Protein AF-A0A1R1XVP2-F1 (afdb_monomer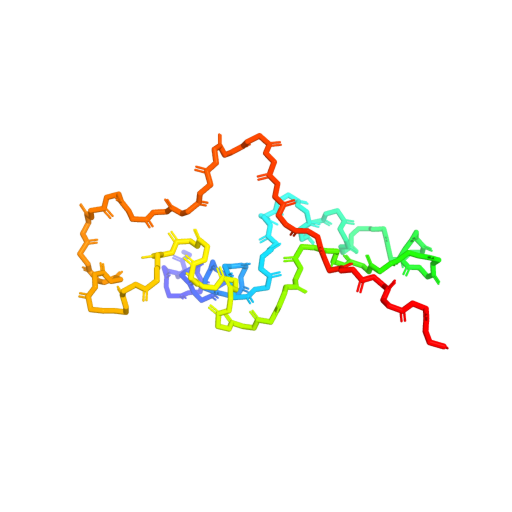)

Organism: NCBI:txid133412

Structure (mmCIF, N/CA/C/O backbone):
data_AF-A0A1R1XVP2-F1
#
_entry.id   AF-A0A1R1XVP2-F1
#
loop_
_atom_site.group_PDB
_atom_site.id
_atom_site.type_symbol
_atom_site.label_atom_id
_atom_site.label_alt_id
_atom_site.label_comp_id
_atom_site.label_asym_id
_atom_site.label_entity_id
_atom_site.label_seq_id
_atom_site.pdbx_PDB_ins_code
_atom_site.Cartn_x
_atom_site.Cartn_y
_atom_site.Cartn_z
_atom_site.occupancy
_atom_site.B_iso_or_equiv
_atom_site.auth_seq_id
_atom_site.auth_comp_id
_atom_site.auth_asym_id
_atom_site.auth_atom_id
_atom_site.pdbx_PDB_model_num
ATOM 1 N N . MET A 1 1 ? 13.999 -17.309 -9.454 1.00 65.25 1 MET A N 1
ATOM 2 C CA . MET A 1 1 ? 13.519 -16.029 -8.888 1.00 65.25 1 MET A CA 1
ATOM 3 C C . MET A 1 1 ? 12.843 -16.327 -7.559 1.00 65.25 1 MET A C 1
ATOM 5 O O . MET A 1 1 ? 12.053 -17.258 -7.508 1.00 65.25 1 MET A O 1
ATOM 9 N N . SER A 1 2 ? 13.218 -15.639 -6.481 1.00 87.75 2 SER A N 1
ATOM 10 C CA . SER A 1 2 ? 12.755 -15.954 -5.120 1.00 87.75 2 SER A CA 1
ATOM 11 C C . SER A 1 2 ? 11.320 -15.465 -4.890 1.00 87.75 2 SER A C 1
ATOM 13 O O . SER A 1 2 ? 11.047 -14.271 -5.014 1.00 87.75 2 SER A O 1
ATOM 15 N N . THR A 1 3 ? 10.407 -16.371 -4.531 1.00 88.25 3 THR A N 1
ATOM 16 C CA . THR A 1 3 ? 9.006 -16.056 -4.189 1.00 88.25 3 THR A CA 1
ATOM 17 C C . THR A 1 3 ? 8.895 -15.145 -2.965 1.00 88.25 3 THR A C 1
ATOM 19 O O . THR A 1 3 ? 7.994 -14.314 -2.897 1.00 88.25 3 THR A O 1
ATOM 22 N N . ALA A 1 4 ? 9.851 -15.232 -2.036 1.00 89.31 4 ALA A N 1
ATOM 23 C CA . ALA A 1 4 ? 9.911 -14.373 -0.857 1.00 89.31 4 ALA A CA 1
ATOM 24 C C . ALA A 1 4 ? 10.152 -12.898 -1.222 1.00 89.31 4 ALA A C 1
ATOM 26 O O . ALA A 1 4 ? 9.534 -12.008 -0.644 1.00 89.31 4 ALA A O 1
ATOM 27 N N . VAL A 1 5 ? 11.005 -12.636 -2.219 1.00 89.31 5 VAL A N 1
ATOM 28 C CA . VAL A 1 5 ? 11.273 -11.270 -2.699 1.00 89.31 5 VAL A CA 1
ATOM 29 C C . VAL A 1 5 ? 10.041 -10.700 -3.395 1.00 89.31 5 VAL A C 1
ATOM 31 O O . VAL A 1 5 ? 9.665 -9.559 -3.143 1.00 89.31 5 VAL A O 1
ATOM 34 N N . PHE A 1 6 ? 9.383 -11.509 -4.229 1.00 90.44 6 PHE A N 1
ATOM 35 C CA . PHE A 1 6 ? 8.142 -11.116 -4.892 1.00 90.44 6 PHE A CA 1
ATOM 36 C C . PHE A 1 6 ? 7.059 -10.738 -3.872 1.00 90.44 6 PHE A C 1
ATOM 38 O O . PHE A 1 6 ? 6.508 -9.642 -3.952 1.00 90.44 6 PHE A O 1
ATOM 45 N N . MET A 1 7 ? 6.820 -11.598 -2.876 1.00 90.50 7 MET A N 1
ATOM 46 C CA . MET A 1 7 ? 5.862 -11.340 -1.798 1.00 90.50 7 MET A CA 1
ATOM 47 C C . MET A 1 7 ? 6.213 -10.065 -1.020 1.00 90.50 7 MET A C 1
ATOM 49 O O . MET A 1 7 ? 5.353 -9.213 -0.830 1.00 90.50 7 MET A O 1
ATOM 53 N N . GLY A 1 8 ? 7.479 -9.888 -0.628 1.00 91.06 8 GLY A N 1
ATOM 54 C CA . GLY A 1 8 ? 7.919 -8.705 0.118 1.00 91.06 8 GLY A CA 1
ATOM 55 C C . GLY A 1 8 ? 7.668 -7.391 -0.627 1.00 91.06 8 GLY A C 1
ATOM 56 O O . GLY A 1 8 ? 7.206 -6.421 -0.030 1.00 91.06 8 GLY A O 1
ATOM 57 N N . VAL A 1 9 ? 7.899 -7.369 -1.944 1.00 92.06 9 VAL A N 1
ATOM 58 C CA . VAL A 1 9 ? 7.595 -6.193 -2.775 1.00 92.06 9 VAL A CA 1
ATOM 59 C C . VAL A 1 9 ? 6.091 -5.926 -2.830 1.00 92.06 9 VAL A C 1
ATOM 61 O O . VAL A 1 9 ? 5.683 -4.777 -2.699 1.00 92.06 9 VAL A O 1
ATOM 64 N N . HIS A 1 10 ? 5.258 -6.957 -2.977 1.00 90.25 10 HIS A N 1
ATOM 65 C CA . HIS A 1 10 ? 3.802 -6.783 -3.052 1.00 90.25 10 HIS A CA 1
ATOM 66 C C . HIS A 1 10 ? 3.196 -6.345 -1.716 1.00 90.25 10 HIS A C 1
ATOM 68 O O . HIS A 1 10 ? 2.288 -5.519 -1.703 1.00 90.25 10 HIS A O 1
ATOM 74 N N . LEU A 1 11 ? 3.745 -6.817 -0.594 1.00 90.94 11 LEU A N 1
ATOM 75 C CA . LEU A 1 11 ? 3.366 -6.333 0.733 1.00 90.94 11 LEU A CA 1
ATOM 76 C C . LEU A 1 11 ? 3.711 -4.851 0.913 1.00 90.94 11 LEU A C 1
ATOM 78 O O . LEU A 1 11 ? 2.911 -4.109 1.474 1.00 90.94 11 LEU A O 1
ATOM 82 N N . LEU A 1 12 ? 4.867 -4.403 0.410 1.00 90.19 12 LEU A N 1
ATOM 83 C CA . LEU A 1 12 ? 5.237 -2.986 0.436 1.00 90.19 12 LEU A CA 1
ATOM 84 C C . LEU A 1 12 ? 4.308 -2.139 -0.446 1.00 90.19 12 LEU A C 1
ATOM 86 O O . LEU A 1 12 ? 3.878 -1.075 -0.019 1.00 90.19 12 LEU A O 1
ATOM 90 N N . LEU A 1 13 ? 3.977 -2.623 -1.645 1.00 91.75 13 LEU A N 1
ATOM 91 C CA . LEU A 1 13 ? 3.046 -1.964 -2.567 1.00 91.75 13 LEU A CA 1
ATOM 92 C C . LEU A 1 13 ? 1.648 -1.801 -1.946 1.00 91.75 13 LEU A C 1
ATOM 94 O O . LEU A 1 13 ? 1.090 -0.706 -1.970 1.00 91.75 13 LEU A O 1
ATOM 98 N N . ALA A 1 14 ? 1.123 -2.856 -1.315 1.00 90.19 14 ALA A N 1
ATOM 99 C CA . ALA A 1 14 ? -0.137 -2.807 -0.571 1.00 90.19 14 ALA A CA 1
ATOM 100 C C . ALA A 1 14 ? -0.058 -1.838 0.620 1.00 90.19 14 ALA A C 1
ATOM 102 O O . ALA A 1 14 ? -0.964 -1.047 0.855 1.00 90.19 14 ALA A O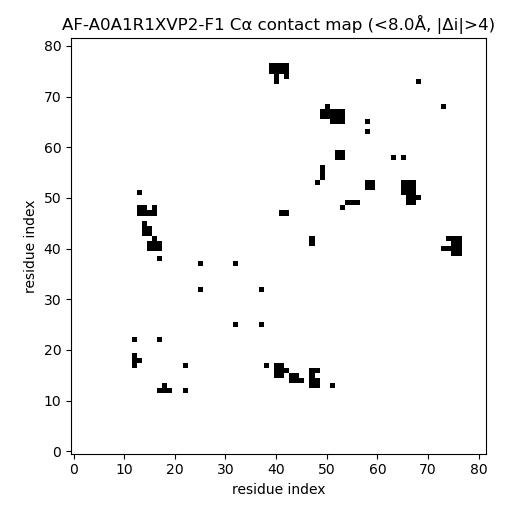 1
ATOM 103 N N . ALA A 1 15 ? 1.062 -1.843 1.339 1.00 89.50 15 ALA A N 1
ATOM 104 C CA . ALA A 1 15 ? 1.306 -0.945 2.459 1.00 89.50 15 ALA A CA 1
ATOM 105 C C . ALA A 1 15 ? 1.403 0.535 2.063 1.00 89.50 15 ALA A C 1
ATOM 107 O O . ALA A 1 15 ? 1.117 1.402 2.890 1.00 89.50 15 ALA A O 1
ATOM 108 N N . THR A 1 16 ? 1.816 0.846 0.833 1.00 88.88 16 THR A N 1
ATOM 109 C CA . THR A 1 16 ? 1.902 2.223 0.330 1.00 88.88 16 THR A CA 1
ATOM 110 C C . THR A 1 16 ? 0.732 2.612 -0.564 1.00 88.88 16 THR A C 1
ATOM 112 O O . THR A 1 16 ? 0.738 3.740 -1.043 1.00 88.88 16 THR A O 1
ATOM 115 N N . ASN A 1 17 ? -0.256 1.738 -0.793 1.00 91.69 17 ASN A N 1
ATOM 116 C CA . ASN A 1 17 ? -1.308 1.961 -1.793 1.00 91.69 17 ASN A CA 1
ATOM 117 C C . ASN A 1 17 ? -0.730 2.372 -3.151 1.00 91.69 17 ASN A C 1
ATOM 119 O O . ASN A 1 17 ? -1.119 3.367 -3.755 1.00 91.69 17 ASN A O 1
ATOM 123 N N . THR A 1 18 ? 0.279 1.636 -3.604 1.00 91.62 18 THR A N 1
ATOM 124 C CA . THR A 1 18 ? 0.896 1.868 -4.907 1.00 91.62 18 THR A CA 1
ATOM 125 C C . THR A 1 18 ? 0.823 0.586 -5.702 1.00 91.62 18 THR A C 1
ATOM 127 O O . THR A 1 18 ? 1.305 -0.451 -5.258 1.00 91.62 18 THR A O 1
ATOM 130 N N . THR A 1 19 ? 0.249 0.634 -6.893 1.00 92.12 19 THR A N 1
ATOM 131 C CA . THR A 1 19 ? 0.267 -0.504 -7.810 1.00 92.12 19 THR A CA 1
ATOM 132 C C . THR A 1 19 ? 1.656 -0.687 -8.421 1.00 92.12 19 THR A C 1
ATOM 134 O O . THR A 1 19 ? 2.495 0.216 -8.433 1.00 92.12 19 THR A O 1
ATOM 137 N N . THR A 1 20 ? 1.922 -1.867 -8.981 1.00 92.69 20 THR A N 1
ATOM 138 C CA . THR A 1 20 ? 3.196 -2.151 -9.660 1.00 92.69 20 THR A CA 1
ATOM 139 C C . THR A 1 20 ? 3.486 -1.152 -10.786 1.00 92.69 20 THR A C 1
ATOM 141 O O . THR A 1 20 ? 4.634 -0.736 -10.950 1.00 92.69 20 THR A O 1
ATOM 144 N N . VAL A 1 21 ? 2.452 -0.744 -11.533 1.00 90.38 21 VAL A N 1
ATOM 145 C CA . VAL A 1 21 ? 2.564 0.224 -12.635 1.00 90.38 21 VAL A CA 1
ATOM 146 C C . VAL A 1 21 ? 2.848 1.626 -12.103 1.00 90.38 21 VAL A C 1
ATOM 148 O O . VAL A 1 21 ? 3.786 2.264 -12.570 1.00 90.38 21 VAL A O 1
ATOM 151 N N . GLU A 1 22 ? 2.114 2.081 -11.087 1.00 87.75 22 GLU A N 1
ATOM 152 C CA . GLU A 1 22 ? 2.354 3.389 -10.460 1.00 87.75 22 GLU A CA 1
ATOM 153 C C . GLU A 1 22 ? 3.756 3.470 -9.851 1.00 87.75 22 GLU A C 1
ATOM 155 O O . GLU A 1 22 ? 4.482 4.429 -10.088 1.00 87.75 22 GLU A O 1
ATOM 160 N N . ASN A 1 23 ? 4.202 2.432 -9.137 1.00 88.81 23 ASN A N 1
ATOM 161 C CA . ASN A 1 23 ? 5.549 2.394 -8.567 1.00 88.81 23 ASN A CA 1
ATOM 162 C C . ASN A 1 23 ? 6.631 2.398 -9.661 1.00 88.81 23 ASN A C 1
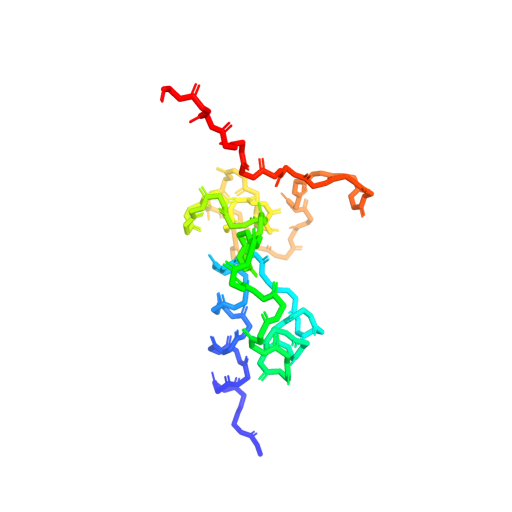ATOM 164 O O . ASN A 1 23 ? 7.708 2.951 -9.449 1.00 88.81 23 ASN A O 1
ATOM 168 N N . PHE A 1 24 ? 6.370 1.805 -10.829 1.00 89.31 24 PHE A N 1
ATOM 169 C CA . PHE A 1 24 ? 7.279 1.889 -11.972 1.00 89.31 24 PHE A CA 1
ATOM 170 C C . PHE A 1 24 ? 7.327 3.307 -12.557 1.00 89.31 24 PHE A C 1
ATOM 172 O O . PHE A 1 24 ? 8.416 3.850 -12.737 1.00 89.31 24 PHE A O 1
ATOM 179 N N . ILE A 1 25 ? 6.168 3.928 -12.791 1.00 86.69 25 ILE A N 1
ATOM 180 C CA . ILE A 1 25 ? 6.059 5.289 -13.337 1.00 86.69 25 ILE A CA 1
ATOM 181 C C . ILE A 1 25 ? 6.711 6.306 -12.393 1.00 86.69 25 ILE A C 1
ATOM 183 O O . ILE A 1 25 ? 7.545 7.096 -12.832 1.00 86.69 25 ILE A O 1
ATOM 187 N N . ASN A 1 26 ? 6.423 6.227 -11.092 1.00 83.06 26 ASN A N 1
ATOM 188 C CA . ASN A 1 26 ? 6.984 7.124 -10.079 1.00 83.06 26 ASN A CA 1
ATOM 189 C C . ASN A 1 26 ? 8.515 7.041 -10.008 1.00 83.06 26 ASN A C 1
ATOM 191 O O . ASN A 1 26 ? 9.184 8.047 -9.779 1.00 83.06 26 ASN A O 1
ATOM 195 N N . ARG A 1 27 ? 9.085 5.847 -10.225 1.00 82.94 27 ARG A N 1
ATOM 196 C CA . ARG A 1 27 ? 10.542 5.649 -10.299 1.00 82.94 27 ARG A CA 1
ATOM 197 C C . ARG A 1 27 ? 11.137 6.139 -11.616 1.00 82.94 27 ARG A C 1
ATOM 199 O O . ARG A 1 27 ? 12.282 6.579 -11.619 1.00 82.94 27 ARG A O 1
ATOM 206 N N . ALA A 1 28 ? 10.393 6.035 -12.716 1.00 85.19 28 ALA A N 1
ATOM 207 C CA . ALA A 1 28 ? 10.840 6.456 -14.040 1.00 85.19 28 ALA A CA 1
ATOM 208 C C . ALA A 1 28 ? 10.823 7.986 -14.213 1.00 85.19 28 ALA A C 1
ATOM 210 O O . ALA A 1 28 ? 11.712 8.520 -14.869 1.00 85.19 28 ALA A O 1
ATOM 211 N N . ASN A 1 29 ? 9.867 8.687 -13.587 1.00 76.94 29 ASN A N 1
ATOM 212 C CA . ASN A 1 29 ? 9.671 10.136 -13.715 1.00 76.94 29 ASN A CA 1
ATOM 213 C C . ASN A 1 29 ? 9.714 10.868 -12.356 1.00 76.94 29 ASN A C 1
ATOM 215 O O . ASN A 1 29 ? 8.695 11.353 -11.869 1.00 76.94 29 ASN A O 1
ATOM 219 N N . PRO A 1 30 ? 10.897 11.013 -11.734 1.00 67.00 30 PRO A N 1
ATOM 220 C CA . PRO A 1 30 ? 11.025 11.676 -10.437 1.00 67.00 30 PRO A CA 1
ATOM 221 C C . PRO A 1 30 ? 10.786 13.199 -10.471 1.00 67.00 30 PRO A C 1
ATOM 223 O O . PRO A 1 30 ? 10.528 13.776 -9.419 1.00 67.00 30 PRO A O 1
ATOM 226 N N . GLN A 1 31 ? 10.866 13.861 -11.635 1.00 60.62 31 GLN A N 1
ATOM 227 C CA . GLN A 1 31 ? 10.718 15.325 -11.745 1.00 60.62 31 GLN A CA 1
ATOM 228 C C . GLN A 1 31 ? 9.265 15.829 -11.705 1.00 60.62 31 GLN A C 1
ATOM 230 O O . GLN A 1 31 ? 9.048 16.954 -11.269 1.00 60.62 31 GLN A O 1
ATOM 235 N N . ASP A 1 32 ? 8.281 15.016 -12.098 1.00 57.09 32 ASP A N 1
ATOM 236 C CA . ASP A 1 32 ? 6.851 15.393 -12.066 1.00 57.09 32 ASP A CA 1
ATOM 237 C C . ASP A 1 32 ? 6.288 15.392 -10.624 1.00 57.09 32 ASP A C 1
ATOM 239 O O . ASP A 1 32 ? 5.352 16.101 -10.267 1.00 57.09 32 ASP A O 1
ATOM 243 N N . ASN A 1 33 ? 6.967 14.663 -9.735 1.00 55.44 33 ASN A N 1
ATOM 244 C CA . ASN A 1 33 ? 6.634 14.517 -8.319 1.00 55.44 33 ASN A CA 1
ATOM 245 C C . ASN A 1 33 ? 7.019 15.720 -7.441 1.00 55.44 33 ASN A C 1
ATOM 247 O O . ASN A 1 33 ? 6.738 15.712 -6.245 1.00 55.44 33 ASN A O 1
ATOM 251 N N . SER A 1 34 ? 7.718 16.734 -7.969 1.00 56.72 34 SER A N 1
ATOM 252 C CA . SER A 1 34 ? 8.148 17.867 -7.134 1.00 56.72 34 SER A CA 1
ATOM 253 C C . SER A 1 34 ? 7.036 18.892 -6.895 1.00 56.72 34 SER A C 1
ATOM 255 O O . SER A 1 34 ? 7.184 19.745 -6.023 1.00 56.72 34 SER A O 1
ATOM 257 N N . GLN A 1 35 ? 5.961 18.855 -7.690 1.00 57.78 35 GLN A N 1
ATOM 258 C CA . GLN A 1 35 ? 4.844 19.808 -7.620 1.00 57.78 35 GLN A CA 1
ATOM 259 C C . GLN A 1 35 ? 3.559 19.190 -7.053 1.00 57.78 35 GLN A C 1
ATOM 261 O O . GLN A 1 35 ? 2.695 19.925 -6.578 1.00 57.78 35 GLN A O 1
ATOM 266 N N . GLN A 1 36 ? 3.435 17.861 -7.057 1.00 63.03 36 GLN A N 1
ATOM 267 C CA . GLN A 1 36 ? 2.249 17.135 -6.608 1.00 63.03 36 GLN A CA 1
ATOM 268 C C . GLN A 1 36 ? 2.648 16.017 -5.637 1.00 63.03 36 GLN A C 1
ATOM 270 O O . GLN A 1 36 ? 3.743 15.471 -5.749 1.00 63.03 36 GLN A O 1
ATOM 275 N N . ASP A 1 37 ? 1.786 15.697 -4.663 1.00 68.00 37 ASP A N 1
ATOM 276 C CA . ASP A 1 37 ? 2.060 14.646 -3.672 1.00 68.00 37 ASP A CA 1
ATOM 277 C C . ASP A 1 37 ? 2.365 13.330 -4.439 1.00 68.00 37 ASP A C 1
ATOM 279 O O . ASP A 1 37 ? 1.486 12.850 -5.158 1.00 68.00 37 ASP A O 1
ATOM 283 N N . PRO A 1 38 ? 3.578 12.739 -4.333 1.00 70.50 38 PRO A N 1
ATOM 284 C CA . PRO A 1 38 ? 4.045 11.639 -5.200 1.00 70.50 38 PRO A CA 1
ATOM 285 C C . PRO A 1 38 ? 3.215 10.356 -5.075 1.00 70.50 38 PRO A C 1
ATOM 287 O O . PRO A 1 38 ? 3.354 9.419 -5.862 1.00 70.50 38 PRO A O 1
ATOM 290 N N . ASN A 1 39 ? 2.386 10.279 -4.035 1.00 80.75 39 ASN A N 1
ATOM 291 C CA . ASN A 1 39 ? 1.430 9.211 -3.839 1.00 80.75 39 ASN A CA 1
ATOM 292 C C . ASN A 1 39 ? 0.189 9.747 -3.101 1.00 80.75 39 ASN A C 1
ATOM 294 O O . ASN A 1 39 ? 0.142 9.703 -1.866 1.00 80.75 39 ASN A O 1
ATOM 298 N N . PRO A 1 40 ? -0.818 10.248 -3.837 1.00 82.56 40 PRO A N 1
ATOM 299 C CA . PRO A 1 40 ? -2.030 10.806 -3.243 1.00 82.56 40 PRO A CA 1
ATOM 300 C C . PRO A 1 40 ? -2.936 9.736 -2.616 1.00 82.56 40 PRO A C 1
ATOM 302 O O . PRO A 1 40 ? -3.800 10.075 -1.810 1.00 82.56 40 PRO A O 1
ATOM 305 N N . TYR A 1 41 ? -2.740 8.458 -2.951 1.00 87.06 41 TYR A N 1
ATOM 306 C CA . TYR A 1 41 ? -3.529 7.333 -2.437 1.00 87.06 41 TYR A CA 1
ATOM 307 C C . TYR A 1 41 ? -2.963 6.742 -1.141 1.00 87.06 41 TYR A C 1
ATOM 309 O O . TYR A 1 41 ? -3.581 5.873 -0.527 1.00 87.06 41 TYR A O 1
ATOM 317 N N . ASN A 1 42 ? -1.797 7.208 -0.689 1.00 87.88 42 ASN A N 1
ATOM 318 C CA . ASN A 1 42 ? -1.231 6.790 0.584 1.00 87.88 42 ASN A CA 1
ATOM 319 C C . ASN A 1 42 ? -1.918 7.517 1.750 1.00 87.88 42 ASN A C 1
ATOM 321 O O . ASN A 1 42 ? -1.614 8.671 2.059 1.00 87.88 42 ASN A O 1
ATOM 325 N N . LEU A 1 43 ? -2.811 6.804 2.433 1.00 87.69 43 LEU A N 1
ATOM 326 C CA . LEU A 1 43 ? -3.577 7.274 3.592 1.00 87.69 43 LEU A CA 1
ATOM 327 C C . LEU A 1 43 ? -2.925 6.870 4.929 1.00 87.69 43 LEU A C 1
ATOM 329 O O . LEU A 1 43 ? -3.461 7.166 5.999 1.00 87.69 43 LEU A O 1
ATOM 333 N N . GLY A 1 44 ? -1.768 6.203 4.874 1.00 88.31 44 GLY A N 1
ATOM 334 C CA . GLY A 1 44 ? -1.056 5.613 6.006 1.00 88.31 44 GLY A CA 1
ATOM 335 C C . GLY A 1 44 ? -1.132 4.084 6.015 1.00 88.31 44 GLY A C 1
ATOM 336 O O . GLY A 1 44 ? -2.123 3.496 5.595 1.00 88.31 44 GLY A O 1
ATOM 337 N N .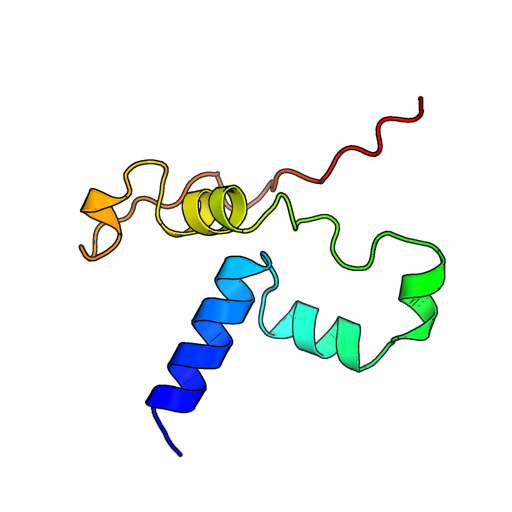 TYR A 1 45 ? -0.087 3.436 6.543 1.00 86.62 45 TYR A N 1
ATOM 338 C CA . TYR A 1 45 ? 0.122 1.980 6.467 1.00 86.62 45 TYR A CA 1
ATOM 339 C C . TYR A 1 45 ? -1.118 1.147 6.826 1.00 86.62 45 TYR A C 1
ATOM 341 O O . TYR A 1 45 ? -1.491 0.247 6.083 1.00 86.62 45 TYR A O 1
ATOM 349 N N . MET A 1 46 ? -1.784 1.468 7.940 1.00 88.12 46 MET A N 1
ATOM 350 C CA . MET A 1 46 ? -2.956 0.711 8.391 1.00 88.12 46 MET A CA 1
ATOM 351 C C . MET A 1 46 ? -4.160 0.896 7.467 1.00 88.12 46 MET A C 1
ATOM 353 O O . MET A 1 46 ? -4.749 -0.095 7.055 1.00 88.12 46 MET A O 1
ATOM 357 N N . LYS A 1 47 ? -4.476 2.136 7.075 1.00 89.50 47 LYS A N 1
ATOM 358 C CA . LYS A 1 47 ? -5.601 2.425 6.172 1.00 89.50 47 LYS A CA 1
ATOM 359 C C . LYS A 1 47 ? -5.399 1.815 4.788 1.00 89.50 47 LYS A C 1
ATOM 361 O O . LYS A 1 47 ? -6.343 1.308 4.193 1.00 89.50 47 LYS A O 1
ATOM 366 N N . ASN A 1 48 ? -4.164 1.834 4.294 1.00 91.81 48 ASN A N 1
ATOM 367 C CA . ASN A 1 48 ? -3.819 1.230 3.011 1.00 91.81 48 ASN A CA 1
ATOM 368 C C . ASN A 1 48 ? -4.036 -0.291 3.049 1.00 91.81 48 ASN A C 1
ATOM 370 O O . ASN A 1 48 ? -4.680 -0.861 2.172 1.00 91.81 48 ASN A O 1
ATOM 374 N N . LEU A 1 49 ? -3.586 -0.953 4.121 1.00 89.50 49 LEU A N 1
ATOM 375 C CA . LEU A 1 49 ? -3.837 -2.382 4.307 1.00 89.50 49 LEU A CA 1
ATOM 376 C C . LEU A 1 49 ? -5.324 -2.698 4.503 1.00 89.50 49 LEU A C 1
ATOM 378 O O . LEU A 1 49 ? -5.800 -3.695 3.968 1.00 89.50 49 LEU A O 1
ATOM 382 N N . GLU A 1 50 ? -6.070 -1.856 5.217 1.00 92.00 50 GLU A N 1
ATOM 383 C CA . GLU A 1 50 ? -7.521 -2.002 5.369 1.00 92.00 50 GLU A CA 1
ATOM 384 C C . GLU A 1 50 ? -8.260 -1.886 4.031 1.00 92.00 50 GLU A C 1
ATOM 386 O O . GLU A 1 50 ? -9.238 -2.599 3.826 1.00 92.00 50 GLU A O 1
ATOM 391 N N . GLN A 1 51 ? -7.797 -1.064 3.085 1.00 90.56 51 GLN A N 1
ATOM 392 C CA . GLN A 1 51 ? -8.402 -1.004 1.750 1.00 90.56 51 GLN A CA 1
ATOM 393 C C . GLN A 1 51 ? -8.241 -2.321 0.982 1.00 90.56 51 GLN A C 1
ATOM 395 O O . GLN A 1 51 ? -9.183 -2.760 0.321 1.00 90.56 51 GLN A O 1
ATOM 400 N N . VAL A 1 52 ? -7.087 -2.982 1.117 1.00 89.38 52 VAL A N 1
ATOM 401 C CA . VAL A 1 52 ? -6.787 -4.252 0.437 1.00 89.38 52 VAL A CA 1
ATOM 402 C C . VAL A 1 52 ? -7.464 -5.438 1.128 1.00 89.38 52 VAL A C 1
ATOM 404 O O . VAL A 1 52 ? -8.168 -6.211 0.478 1.00 89.38 52 VAL A O 1
ATOM 407 N N . PHE A 1 53 ? -7.267 -5.575 2.440 1.00 89.06 53 PHE A N 1
ATOM 408 C CA . PHE A 1 53 ? -7.660 -6.751 3.222 1.00 89.06 53 PHE A CA 1
ATOM 409 C C . PHE A 1 53 ? -8.943 -6.562 4.047 1.00 89.06 53 PHE A C 1
ATOM 411 O O . PHE A 1 53 ? -9.425 -7.503 4.684 1.00 89.06 53 PHE A O 1
ATOM 418 N N . GLY A 1 54 ? -9.514 -5.362 4.059 1.00 89.75 54 GLY A N 1
ATOM 419 C CA . GLY A 1 54 ? -10.713 -5.025 4.820 1.00 89.75 54 GLY A CA 1
ATOM 420 C C . GLY A 1 54 ? -10.439 -4.568 6.255 1.00 89.75 54 GLY A C 1
ATOM 421 O O . GLY A 1 54 ? -9.385 -4.818 6.836 1.00 89.75 54 GLY A O 1
ATOM 422 N N . ASN A 1 55 ? -11.456 -3.971 6.882 1.00 89.62 55 ASN A N 1
ATOM 423 C CA . ASN A 1 55 ? -11.403 -3.428 8.254 1.00 89.62 55 ASN A CA 1
ATOM 424 C C . ASN A 1 55 ? -11.154 -4.482 9.350 1.00 89.62 55 ASN A C 1
ATOM 426 O O . ASN A 1 55 ? -10.939 -4.163 10.517 1.00 89.62 55 ASN A O 1
ATOM 430 N N . LYS A 1 56 ? -11.289 -5.765 9.016 1.00 89.06 56 LYS A N 1
ATOM 431 C CA . LYS A 1 56 ? -11.268 -6.865 9.978 1.00 89.06 56 LYS A CA 1
ATOM 432 C C . LYS A 1 56 ? -9.974 -7.652 9.822 1.00 89.06 56 LYS A C 1
ATOM 434 O O . LYS A 1 56 ? -9.908 -8.577 9.018 1.00 89.06 56 LYS A O 1
ATOM 439 N N . TRP A 1 57 ? -8.988 -7.322 10.652 1.00 86.81 57 TRP A N 1
ATOM 440 C CA . TRP A 1 57 ? -7.649 -7.929 10.637 1.00 86.81 57 TRP A CA 1
ATOM 441 C C . TRP A 1 57 ? -7.647 -9.468 10.688 1.00 86.81 57 TRP A C 1
ATOM 443 O O . TRP A 1 57 ? -6.794 -10.113 10.089 1.00 86.81 57 TRP A O 1
ATOM 453 N N . TYR A 1 58 ? -8.627 -10.081 11.359 1.00 88.69 58 TYR A N 1
ATOM 454 C CA . TYR A 1 58 ? -8.731 -11.539 11.473 1.00 88.69 58 TYR A CA 1
ATOM 455 C C . TYR A 1 58 ? -9.170 -12.235 10.174 1.00 88.69 58 TYR A C 1
ATOM 457 O O . TYR A 1 58 ? -9.008 -13.448 10.060 1.00 88.69 58 TYR A O 1
ATOM 465 N N . TYR A 1 59 ? -9.694 -11.496 9.189 1.00 90.25 59 TYR A N 1
ATOM 466 C CA . TYR A 1 59 ? -9.987 -12.028 7.855 1.00 90.25 59 TYR A CA 1
ATOM 467 C C . TYR A 1 59 ? -8.813 -11.899 6.877 1.00 90.25 59 TYR A C 1
ATOM 469 O O . TYR A 1 59 ? -8.868 -12.495 5.811 1.00 90.25 59 TYR A O 1
ATOM 477 N N . TRP A 1 60 ? -7.729 -11.201 7.231 1.00 89.06 60 TRP A N 1
ATOM 478 C CA . TRP A 1 60 ? -6.633 -10.906 6.294 1.00 89.06 60 TRP A CA 1
ATOM 479 C C . TRP A 1 60 ? -5.896 -12.149 5.777 1.00 89.06 60 TRP A C 1
ATOM 481 O O . TRP A 1 60 ? -5.327 -12.125 4.691 1.00 89.06 60 TRP A O 1
ATOM 491 N N . LEU A 1 61 ? -5.897 -13.238 6.551 1.00 85.88 61 LEU A N 1
ATOM 492 C CA . LEU A 1 61 ? -5.266 -14.509 6.178 1.00 85.88 61 LEU A CA 1
ATOM 493 C C . LEU A 1 61 ? -6.240 -15.499 5.527 1.00 85.88 61 LEU A C 1
ATOM 495 O O . LEU A 1 61 ? -5.841 -16.608 5.172 1.00 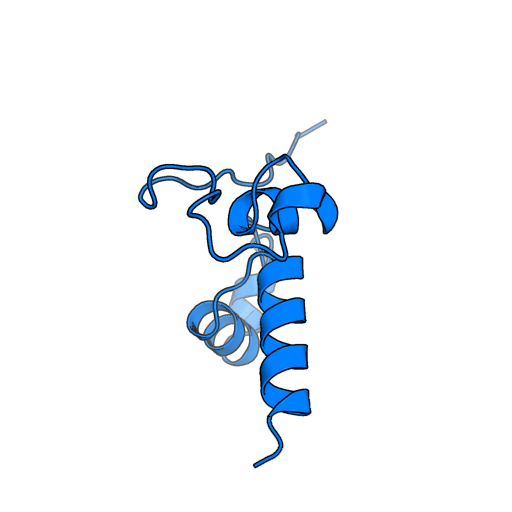85.88 61 LEU A O 1
ATOM 499 N N . LEU A 1 62 ? -7.515 -15.128 5.404 1.00 88.94 62 LEU A N 1
ATOM 500 C CA . LEU A 1 62 ? -8.539 -15.966 4.798 1.00 88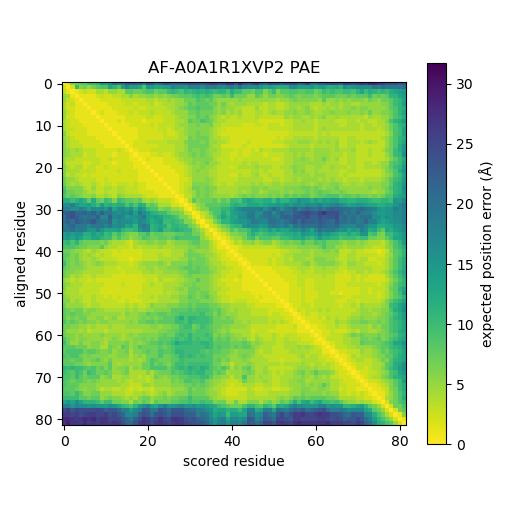.94 62 LEU A CA 1
ATOM 501 C C . LEU A 1 62 ? -8.748 -15.537 3.339 1.00 88.94 62 LEU A C 1
ATOM 503 O O . LEU A 1 62 ? -8.811 -14.342 3.065 1.00 88.94 62 LEU A O 1
ATOM 507 N N . PRO A 1 63 ? -8.881 -16.484 2.393 1.00 87.75 63 PRO A N 1
ATOM 508 C CA . PRO A 1 63 ? -9.125 -16.181 0.984 1.00 87.75 63 PRO A CA 1
ATOM 509 C C . PRO A 1 63 ? -10.602 -15.814 0.769 1.00 87.75 63 PRO A C 1
ATOM 511 O O . PRO A 1 63 ? -11.354 -16.544 0.126 1.00 87.75 63 PRO A O 1
ATOM 514 N N . ILE A 1 64 ? -11.037 -14.719 1.388 1.00 88.31 64 ILE A N 1
ATOM 515 C CA . ILE A 1 64 ? -12.399 -14.191 1.325 1.00 88.31 64 ILE A CA 1
ATOM 516 C C . ILE A 1 64 ? -12.299 -12.761 0.802 1.00 88.31 64 ILE A C 1
ATOM 518 O O . ILE A 1 64 ? -11.452 -11.997 1.254 1.00 88.31 64 ILE A O 1
ATOM 522 N N . GLU A 1 65 ? -13.176 -12.399 -0.130 1.00 87.19 65 GLU A N 1
ATOM 523 C CA . GLU A 1 65 ? -13.263 -11.037 -0.656 1.00 87.19 65 GLU A CA 1
ATOM 524 C C . GLU A 1 65 ? -13.686 -10.071 0.461 1.00 87.19 65 GLU A C 1
ATOM 526 O O . GLU A 1 65 ? -14.849 -10.025 0.871 1.00 87.19 65 GLU A O 1
ATOM 531 N N . THR A 1 66 ? -12.721 -9.320 0.987 1.00 89.88 66 THR A N 1
ATOM 532 C CA . THR A 1 66 ? -12.917 -8.321 2.050 1.00 89.88 66 THR A CA 1
ATOM 533 C C . THR A 1 66 ? -12.451 -6.924 1.651 1.00 89.88 66 THR A C 1
ATOM 535 O O . THR A 1 66 ? -12.499 -6.008 2.475 1.00 89.88 66 THR A O 1
ATOM 538 N N . THR A 1 67 ? -12.023 -6.752 0.399 1.00 89.19 67 THR A N 1
ATOM 539 C CA . THR A 1 67 ? -11.560 -5.482 -0.166 1.00 89.19 67 THR A CA 1
ATOM 540 C C . THR A 1 67 ? -12.640 -4.405 -0.077 1.00 89.19 67 THR A C 1
ATOM 542 O O . THR A 1 67 ? -13.829 -4.658 -0.286 1.00 89.19 67 THR A O 1
ATOM 545 N N . ILE A 1 68 ? -12.218 -3.184 0.246 1.00 87.81 68 ILE A N 1
ATOM 546 C CA . ILE A 1 68 ? -13.105 -2.037 0.441 1.00 87.81 68 ILE A CA 1
ATOM 547 C C . ILE A 1 68 ? -13.113 -1.177 -0.823 1.00 87.81 68 ILE A C 1
ATOM 549 O O . ILE A 1 68 ? -12.066 -0.856 -1.376 1.00 87.81 68 ILE A O 1
ATOM 553 N N . GLY A 1 69 ? -14.302 -0.740 -1.239 1.00 87.62 69 GLY A N 1
ATOM 554 C CA . GLY A 1 69 ? -14.487 0.181 -2.359 1.00 87.62 69 GLY A CA 1
ATOM 555 C C . GLY A 1 69 ? -15.131 -0.477 -3.575 1.00 87.62 69 GLY A C 1
ATOM 556 O O . GLY A 1 69 ? -15.534 -1.635 -3.548 1.00 87.62 69 GLY A O 1
ATOM 557 N N . ASN A 1 70 ? -15.277 0.301 -4.645 1.00 88.06 70 ASN A N 1
ATOM 558 C CA . ASN A 1 70 ? -15.922 -0.129 -5.890 1.00 88.06 70 ASN A CA 1
ATOM 559 C C . ASN A 1 70 ? -14.936 -0.288 -7.059 1.00 88.06 70 ASN A C 1
ATOM 561 O O . ASN A 1 70 ? -15.368 -0.533 -8.181 1.00 88.06 70 ASN A O 1
ATOM 565 N N . GLY A 1 71 ? -13.636 -0.088 -6.822 1.00 88.19 71 GLY A N 1
ATOM 566 C CA . GLY A 1 71 ? -12.587 -0.156 -7.845 1.00 88.19 71 GLY A CA 1
ATOM 567 C C . GLY A 1 71 ? -12.578 0.998 -8.858 1.00 88.19 71 GLY A C 1
ATOM 568 O O . GLY A 1 71 ? -11.664 1.072 -9.672 1.00 88.19 71 GLY A O 1
ATOM 569 N N . HIS A 1 72 ? -13.560 1.904 -8.812 1.00 86.75 72 HIS A N 1
ATOM 570 C CA . HIS A 1 72 ? -13.639 3.083 -9.681 1.00 86.75 72 HIS A CA 1
ATOM 571 C C . HIS A 1 72 ? -13.174 4.360 -8.982 1.00 86.75 72 HIS A C 1
ATOM 573 O O . HIS A 1 72 ? -12.614 5.245 -9.624 1.00 86.75 72 HIS A O 1
ATOM 579 N N . TYR A 1 73 ? -13.419 4.458 -7.676 1.00 87.75 73 TYR A N 1
ATOM 580 C CA . TYR A 1 73 ? -13.085 5.622 -6.871 1.00 87.75 73 TYR A CA 1
ATOM 581 C C . TYR A 1 73 ? -12.272 5.184 -5.660 1.00 87.75 73 TYR A C 1
ATOM 583 O O . TYR A 1 73 ? -12.661 4.264 -4.939 1.00 87.75 73 TYR A O 1
ATOM 591 N N . PHE A 1 74 ? -11.163 5.880 -5.437 1.00 88.31 74 PHE A N 1
ATOM 592 C CA . PHE A 1 74 ? -10.248 5.645 -4.329 1.00 88.31 74 PHE A CA 1
ATOM 593 C C . PHE A 1 74 ? -10.152 6.912 -3.484 1.00 88.31 74 PHE A C 1
ATOM 595 O O . PHE A 1 74 ? -10.201 8.027 -4.007 1.00 88.31 74 PHE A O 1
ATOM 602 N N . GLU A 1 75 ? -10.052 6.740 -2.170 1.00 87.19 75 GLU A N 1
ATOM 603 C CA . GLU A 1 75 ? -9.874 7.859 -1.250 1.00 87.19 75 GLU A CA 1
ATOM 604 C C . GLU A 1 75 ? -8.481 8.467 -1.453 1.00 87.19 75 GLU A C 1
ATOM 606 O O . GLU A 1 75 ? -7.471 7.762 -1.462 1.00 87.19 75 GLU A O 1
ATOM 611 N N . ILE A 1 76 ? -8.444 9.784 -1.638 1.00 87.19 76 ILE A N 1
ATOM 612 C CA . ILE A 1 76 ? -7.210 10.554 -1.767 1.00 87.19 76 ILE A CA 1
ATOM 613 C C . ILE A 1 76 ? -6.927 11.281 -0.461 1.00 87.19 76 ILE A C 1
ATOM 615 O O . ILE A 1 76 ? -7.837 11.752 0.225 1.00 87.19 76 ILE A O 1
ATOM 619 N N . LYS A 1 77 ? -5.648 11.416 -0.131 1.00 82.06 77 LYS A N 1
ATOM 620 C CA . LYS A 1 77 ? -5.194 12.230 0.988 1.00 82.06 77 LYS A CA 1
ATOM 621 C C . LYS A 1 77 ? -5.639 13.677 0.752 1.00 82.06 77 LYS A C 1
ATOM 623 O O . LYS A 1 77 ? -5.170 14.344 -0.168 1.00 82.06 77 LYS A O 1
ATOM 628 N N . SER A 1 78 ? -6.567 14.173 1.568 1.00 68.44 78 SER A N 1
ATOM 629 C CA . SER A 1 78 ? -6.982 15.571 1.497 1.00 68.44 78 SER A CA 1
ATOM 630 C C . SER A 1 78 ? -5.844 16.455 2.001 1.00 68.44 78 SER A C 1
ATOM 632 O O . SER A 1 78 ? -5.468 16.362 3.172 1.00 68.44 78 SER A O 1
ATOM 634 N N . ASN A 1 79 ? -5.320 17.340 1.152 1.00 58.31 79 ASN A N 1
ATOM 635 C CA . ASN A 1 79 ? -4.529 18.469 1.631 1.00 58.31 79 ASN A CA 1
ATOM 63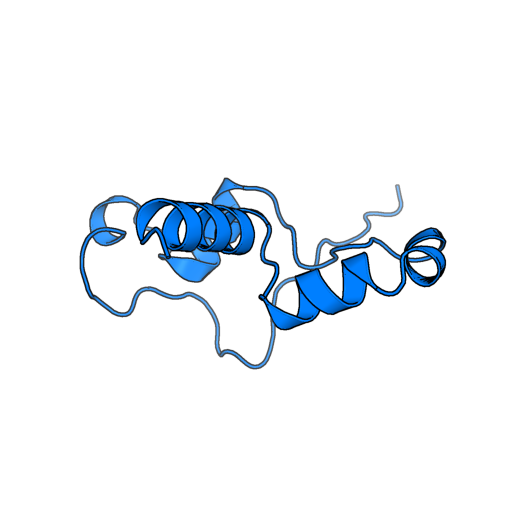6 C C . ASN A 1 79 ? -5.463 19.374 2.441 1.00 58.31 79 ASN A C 1
ATOM 638 O O . ASN A 1 79 ? -6.225 20.154 1.873 1.00 58.31 79 ASN A O 1
ATOM 642 N N . ILE A 1 80 ? -5.444 19.242 3.768 1.00 48.09 80 ILE A N 1
ATOM 643 C CA . ILE A 1 80 ? -6.005 20.272 4.637 1.00 48.09 80 ILE A CA 1
ATOM 644 C C . ILE A 1 80 ? -5.055 21.463 4.500 1.00 48.09 80 ILE A C 1
ATOM 646 O O . ILE A 1 80 ? -3.972 21.466 5.079 1.00 48.09 80 ILE A O 1
ATOM 650 N N . ALA A 1 81 ? -5.439 22.442 3.684 1.00 45.44 81 ALA A N 1
ATOM 651 C CA . ALA A 1 81 ? -4.906 23.787 3.807 1.00 45.44 81 ALA A CA 1
ATOM 652 C C . ALA A 1 81 ? -5.380 24.326 5.167 1.00 45.44 81 ALA A C 1
ATOM 654 O O . ALA A 1 81 ? -6.559 24.650 5.320 1.00 45.44 81 ALA A O 1
ATOM 655 N N . VAL A 1 82 ? -4.490 24.317 6.163 1.00 38.97 82 VAL A N 1
ATOM 656 C CA . VAL A 1 82 ? -4.615 25.129 7.384 1.00 38.97 82 VAL A CA 1
ATOM 657 C C . VAL A 1 82 ? -3.774 26.376 7.193 1.00 38.97 82 VAL A C 1
ATOM 659 O O . VAL A 1 82 ? -2.618 26.217 6.738 1.00 38.97 82 VAL A O 1
#

Nearest PDB structures (foldseek):
  6bms-assembly1_A  TM=8.284E-01  e=3.611E-04  Danio rerio
  6bms-assembly2_D  TM=8.340E-01  e=5.970E-04  Danio rerio
  6bml-assembly1_A  TM=8.454E-01  e=8.705E-04  Homo sapiens
  6bmn-assembly1_A  TM=8.453E-01  e=1.352E-03  Homo sapiens
  6bmm-assembly1_B  TM=8.449E-01  e=1.352E-03  Homo sapiens

Radius of gyration: 14.46 Å; Cα contacts (8 Å, |Δi|>4): 68; chains: 1; bounding box: 29×41×26 Å

Secondary structure (DSSP, 8-state):
--HHHHHHHHHHHHHHT--HHHHHHHHH-TTGGGTS-S-TT---HHHHHHHHH-S-GGGTTS-S----S-SS----------

Sequence (82 aa):
MSTAVFMGVHLLLAATNTTTVENFINRANPQDNSQQDPNPYNLGYMKNLEQVFGNKWYYWLLPIETTIGNGHYFEIKSNIAV

Foldseek 3Di:
DDPVVVVVVVLVCLQQVHDPVLVVVCVVCVPVCPVDPSRQLGPGRVVSNCQQQNPDPVSNPPPDPRHDDDVPDGDTNDPPPD

Solvent-accessible surface area (backbone atoms only — not comparable to full-atom values): 5017 Å² total; per-residue (Å²): 133,64,67,66,59,55,50,54,52,52,53,50,25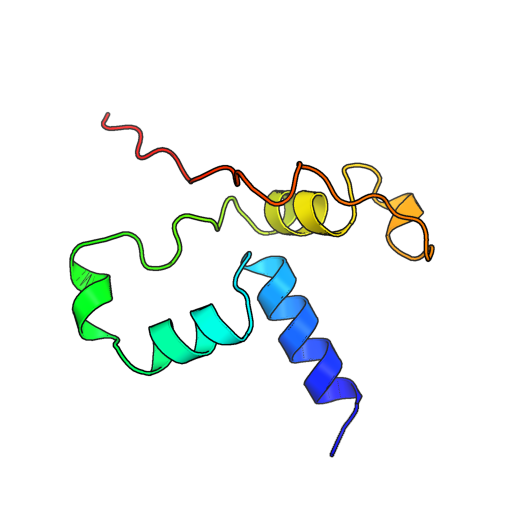,42,36,46,48,36,54,76,65,55,53,48,49,53,68,74,46,63,75,70,42,76,83,45,75,82,57,45,47,42,70,44,53,66,57,23,38,26,38,60,39,17,92,47,74,88,47,55,87,45,101,60,98,40,55,59,76,78,89,81,68,76,76,59,58,76,82,77,85,124

pLDDT: mean 82.96, std 12.33, range [38.97, 92.69]

Mean predicted aligned error: 6.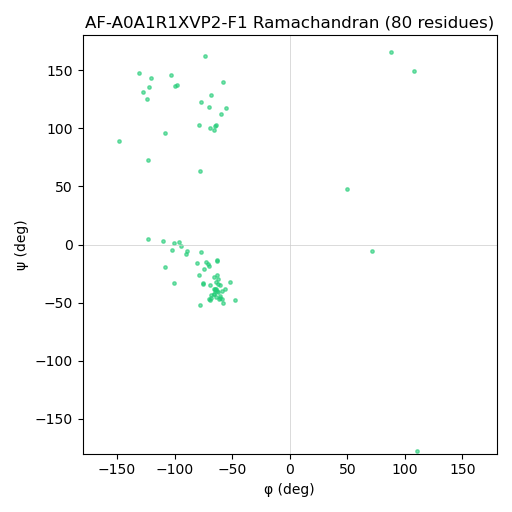89 Å